Protein AF-A0A699XLA8-F1 (afdb_monomer_lite)

pLDDT: mean 84.87, std 8.55, range [56.0, 94.81]

Organism: Tanacetum cinerariifolium (NCBI:txid118510)

Sequence (84 aa):
MGLLDEPSSGTIEIDGRPVASYSDKELAGLRNHKIGFVFQSYHLINDLS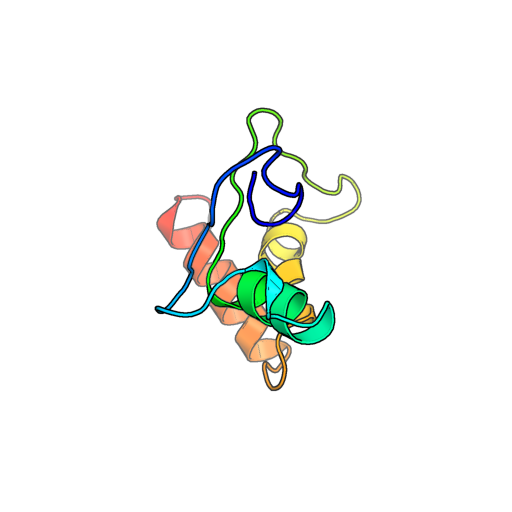VRDNVELPLLYRPGVSGGERRRRALAALDKVGLNT

InterPro domains:
  IPR003439 ABC transporter-like, ATP-binding domain [PF00005] (6-83)
  IPR027417 P-loop containing nucleoside triphosphate hydrolase [G3DSA:3.40.50.300] (1-84)
  IPR027417 P-loop containing nucleoside triphosphate hydrolase [SSF52540] (2-83)

Structure (mmCIF, N/CA/C/O backbone):
data_AF-A0A699XLA8-F1
#
_entry.id   AF-A0A699XLA8-F1
#
loop_
_atom_site.group_PDB
_atom_site.id
_atom_site.type_symbol
_atom_site.label_atom_id
_atom_site.label_alt_id
_atom_site.label_comp_id
_atom_site.label_asym_id
_atom_site.label_entity_id
_atom_site.label_seq_id
_atom_site.pdbx_PDB_ins_code
_atom_site.Cartn_x
_atom_site.Cartn_y
_atom_site.Cartn_z
_atom_site.occupancy
_atom_site.B_iso_or_equiv
_atom_site.auth_seq_id
_atom_site.auth_comp_id
_atom_site.auth_asym_id
_atom_site.auth_atom_id
_atom_site.pdbx_PDB_model_num
ATOM 1 N N . MET A 1 1 ? -10.788 8.420 5.981 1.00 57.62 1 MET A N 1
ATOM 2 C CA . MET A 1 1 ? -11.661 7.394 5.335 1.00 57.62 1 MET A CA 1
ATOM 3 C C . MET A 1 1 ? -10.833 6.434 4.481 1.00 57.62 1 MET A C 1
ATOM 5 O O . MET A 1 1 ? -10.189 6.858 3.534 1.00 57.62 1 MET A O 1
ATOM 9 N N . GLY A 1 2 ? -10.798 5.158 4.871 1.00 58.12 2 GLY A N 1
ATOM 10 C CA . GLY A 1 2 ? -9.789 4.163 4.465 1.00 58.12 2 GLY A CA 1
ATOM 11 C C . GLY A 1 2 ? -9.245 3.359 5.647 1.00 58.12 2 GLY A C 1
ATOM 12 O O . GLY A 1 2 ? -8.129 2.848 5.594 1.00 58.12 2 GLY A O 1
ATOM 13 N N . LEU A 1 3 ? -10.006 3.327 6.749 1.00 63.59 3 LEU A N 1
ATOM 14 C CA . LEU A 1 3 ? -9.538 2.874 8.065 1.00 63.59 3 LEU A CA 1
ATOM 15 C C . LEU A 1 3 ? -8.352 3.695 8.593 1.00 63.59 3 LEU A C 1
ATOM 17 O O . LEU A 1 3 ? -7.513 3.181 9.326 1.00 63.59 3 LEU A O 1
ATOM 21 N N . LEU A 1 4 ? -8.252 4.948 8.145 1.00 63.78 4 LEU A N 1
ATOM 22 C CA . LEU A 1 4 ? -7.290 5.933 8.644 1.00 63.78 4 LEU A CA 1
ATOM 23 C C . LEU A 1 4 ? -7.906 6.839 9.719 1.00 63.78 4 LEU A C 1
ATOM 25 O O . LEU A 1 4 ? -7.163 7.442 10.477 1.00 63.78 4 LEU A O 1
ATOM 29 N N . ASP A 1 5 ? -9.240 6.877 9.798 1.00 66.31 5 ASP A N 1
ATOM 30 C CA . ASP A 1 5 ? -10.003 7.595 10.820 1.00 66.31 5 ASP A CA 1
ATOM 31 C C . ASP A 1 5 ? -11.059 6.648 11.390 1.00 66.31 5 ASP A C 1
ATOM 33 O O . ASP A 1 5 ? -11.617 5.823 10.650 1.00 66.31 5 ASP A O 1
ATOM 37 N N . GL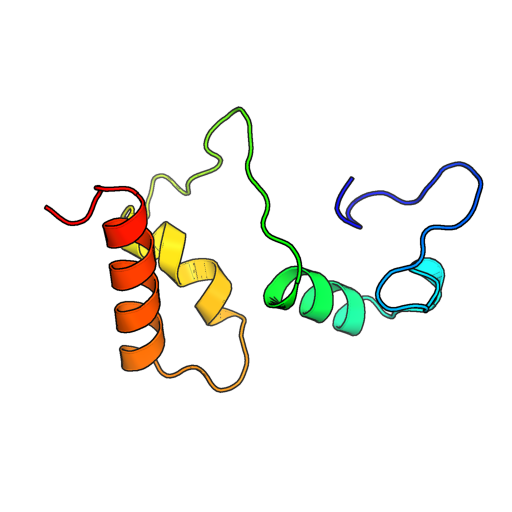U A 1 6 ? -11.348 6.788 12.680 1.00 67.75 6 GLU A N 1
ATOM 38 C CA . GLU A 1 6 ? -12.447 6.090 13.340 1.00 67.75 6 GLU A CA 1
ATOM 39 C C . GLU A 1 6 ? -13.774 6.829 13.106 1.00 67.75 6 GLU A C 1
ATOM 41 O O . GLU A 1 6 ? -13.805 8.064 13.073 1.00 67.75 6 GLU A O 1
ATOM 46 N N . PRO A 1 7 ? -14.891 6.104 12.920 1.00 71.94 7 PRO A N 1
ATOM 47 C CA . PRO A 1 7 ? -16.196 6.736 12.819 1.00 71.94 7 PRO A CA 1
ATOM 48 C C . PRO A 1 7 ? -16.552 7.418 14.146 1.00 71.94 7 PRO A C 1
ATOM 50 O O . PRO A 1 7 ? -16.418 6.827 15.214 1.00 71.94 7 PRO A O 1
ATOM 53 N N . SER A 1 8 ? -17.067 8.647 14.083 1.00 76.38 8 SER A N 1
ATOM 54 C CA . SER A 1 8 ? -17.561 9.361 15.268 1.00 76.38 8 SER A CA 1
ATOM 55 C C . SER A 1 8 ? -18.814 8.714 15.875 1.00 76.38 8 SER A C 1
ATOM 57 O O . SER A 1 8 ? -19.085 8.884 17.062 1.00 76.38 8 SER A O 1
ATOM 59 N N . SER A 1 9 ? -19.578 7.962 15.078 1.00 81.88 9 SER A N 1
ATOM 60 C CA . SER A 1 9 ? -20.673 7.098 15.521 1.00 81.88 9 SER A CA 1
ATOM 61 C C . SER A 1 9 ? -20.966 6.000 14.489 1.00 81.88 9 SER A C 1
ATOM 63 O O . SER A 1 9 ? -20.628 6.126 13.310 1.00 81.88 9 SER A O 1
ATOM 65 N N . GLY A 1 10 ? -21.605 4.913 14.933 1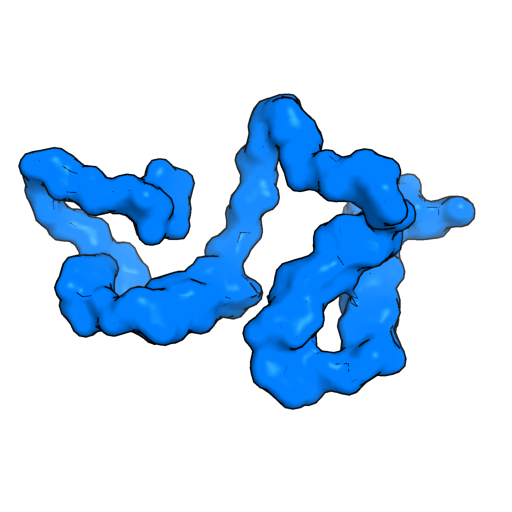.00 83.44 10 GLY A N 1
ATOM 66 C CA . GLY A 1 10 ? -21.953 3.766 14.089 1.00 83.44 10 GLY A CA 1
ATOM 67 C C . GLY A 1 10 ? -20.862 2.695 14.020 1.00 83.44 10 GLY A C 1
ATOM 68 O O . GLY A 1 10 ? -19.929 2.669 14.820 1.00 83.44 10 GLY A O 1
ATOM 69 N N . THR A 1 11 ? -21.003 1.762 13.080 1.00 82.50 11 THR A N 1
ATOM 70 C CA . THR A 1 11 ? -20.061 0.651 12.898 1.00 82.50 11 THR A CA 1
ATOM 71 C C . THR A 1 11 ? -19.747 0.485 11.421 1.00 82.50 11 THR A C 1
ATOM 73 O O . THR A 1 11 ? -20.635 0.549 10.575 1.00 82.50 11 THR A O 1
ATOM 76 N N . ILE A 1 12 ? -18.465 0.289 11.122 1.00 84.50 12 ILE A N 1
ATOM 77 C CA . ILE A 1 12 ? -17.985 -0.070 9.790 1.00 84.50 12 ILE A CA 1
ATOM 78 C C . ILE A 1 12 ? -17.563 -1.530 9.860 1.00 84.50 12 ILE A C 1
ATOM 80 O O . ILE A 1 12 ? -16.826 -1.916 10.769 1.00 84.50 12 ILE A O 1
ATOM 84 N N . GLU A 1 13 ? -18.009 -2.324 8.897 1.00 86.94 13 GLU A N 1
ATOM 85 C CA . GLU A 1 13 ? -17.621 -3.723 8.752 1.00 86.94 13 GLU A CA 1
ATOM 86 C C . GLU A 1 13 ? -16.885 -3.917 7.432 1.00 86.94 13 GLU A C 1
ATOM 88 O O . GLU A 1 13 ? -17.279 -3.374 6.398 1.00 86.94 13 GLU A O 1
ATOM 93 N N . ILE A 1 14 ? -15.805 -4.693 7.468 1.00 83.69 14 ILE A N 1
ATOM 94 C CA . ILE A 1 14 ? -15.096 -5.142 6.270 1.00 83.69 14 ILE A CA 1
ATOM 95 C C . ILE A 1 14 ? -14.997 -6.656 6.345 1.00 83.69 14 ILE A C 1
ATOM 97 O O . ILE A 1 14 ? -14.702 -7.204 7.402 1.00 83.69 14 ILE A O 1
ATOM 101 N N . ASP A 1 15 ? -15.302 -7.330 5.236 1.00 83.69 15 ASP A N 1
ATOM 102 C CA . ASP A 1 15 ? -15.357 -8.794 5.161 1.00 83.69 15 ASP A CA 1
ATOM 103 C C . ASP A 1 15 ? -16.233 -9.422 6.277 1.00 83.69 15 ASP A C 1
ATOM 105 O O . ASP A 1 15 ? -15.947 -10.507 6.777 1.00 83.69 15 ASP A O 1
ATOM 109 N N . GLY A 1 16 ? -17.308 -8.726 6.683 1.00 85.44 16 GLY A N 1
ATOM 110 C CA . GLY A 1 16 ? -18.258 -9.184 7.708 1.00 85.44 16 GLY A CA 1
ATOM 111 C C . GLY A 1 16 ? -17.757 -9.092 9.154 1.00 85.44 16 GLY A C 1
ATOM 112 O O . GLY A 1 16 ? -18.361 -9.683 10.046 1.00 85.44 16 GLY A O 1
ATOM 113 N N . ARG A 1 17 ? -16.647 -8.383 9.403 1.00 85.75 17 ARG A N 1
ATOM 114 C CA . ARG A 1 17 ? -16.088 -8.181 10.743 1.00 85.75 17 ARG A CA 1
ATOM 115 C C . ARG A 1 17 ? -15.988 -6.679 11.052 1.00 85.75 17 ARG A C 1
ATOM 117 O O . ARG A 1 17 ? -15.508 -5.917 10.205 1.00 85.75 17 ARG A O 1
ATOM 124 N N . PRO A 1 18 ? -16.407 -6.221 12.248 1.00 87.56 18 PRO A N 1
ATOM 125 C CA . PRO A 1 18 ? -16.287 -4.819 12.633 1.00 87.56 18 PRO A CA 1
ATOM 126 C C . PRO A 1 18 ? -14.837 -4.345 12.597 1.00 87.56 18 PRO A C 1
ATOM 128 O O . PRO A 1 18 ? -13.955 -4.983 13.177 1.00 87.56 18 PRO A O 1
ATOM 131 N N . VAL A 1 19 ? -14.599 -3.194 11.969 1.00 83.75 19 VAL A N 1
ATOM 132 C CA . VAL A 1 19 ? -13.267 -2.587 11.816 1.00 83.75 19 VAL A CA 1
ATOM 133 C C . VAL A 1 19 ? -12.588 -2.376 13.173 1.00 83.75 19 VAL A C 1
ATOM 135 O O . VAL A 1 19 ? -11.408 -2.676 13.318 1.00 83.75 19 VAL A O 1
ATOM 138 N N . ALA A 1 20 ? -13.354 -1.960 14.187 1.00 82.69 20 ALA A N 1
ATOM 139 C CA . ALA A 1 20 ? -12.880 -1.751 15.558 1.00 82.69 20 ALA A CA 1
ATOM 140 C C . ALA A 1 20 ? -12.369 -3.031 16.254 1.00 82.69 20 ALA A C 1
ATOM 142 O O . ALA A 1 20 ? -11.728 -2.954 17.295 1.00 82.69 20 ALA A O 1
ATOM 143 N N . SER A 1 21 ? -12.663 -4.215 15.706 1.00 85.44 21 SER A N 1
ATOM 144 C CA . SER A 1 21 ? -12.204 -5.498 16.255 1.00 85.44 21 SER A CA 1
ATOM 145 C C . SER A 1 21 ? -10.886 -5.996 15.652 1.00 85.44 21 SER A C 1
ATOM 147 O O . SER A 1 21 ? -10.404 -7.061 16.049 1.00 85.44 21 SER A O 1
ATOM 149 N N . TYR A 1 22 ? -10.332 -5.285 14.667 1.00 85.12 22 TYR A N 1
ATOM 150 C CA . TYR A 1 22 ? -9.040 -5.611 14.076 1.00 85.12 22 TYR A CA 1
ATOM 151 C C . TYR A 1 22 ? -7.914 -4.924 14.848 1.00 85.12 22 TYR A C 1
ATOM 153 O O . TYR A 1 22 ? -7.999 -3.751 15.192 1.00 85.12 22 TYR A O 1
ATOM 161 N N . SER A 1 23 ? -6.821 -5.646 15.062 1.00 86.69 23 SER A N 1
ATOM 162 C CA . SER A 1 23 ? -5.560 -5.065 15.524 1.00 86.69 23 SER A CA 1
ATOM 163 C C . SER A 1 23 ? -4.909 -4.198 14.441 1.00 86.69 23 SER A C 1
ATOM 165 O O . SER A 1 23 ? -5.125 -4.410 13.246 1.00 86.69 23 SER A O 1
ATOM 167 N N . ASP A 1 24 ? -4.004 -3.299 14.833 1.00 84.25 24 AS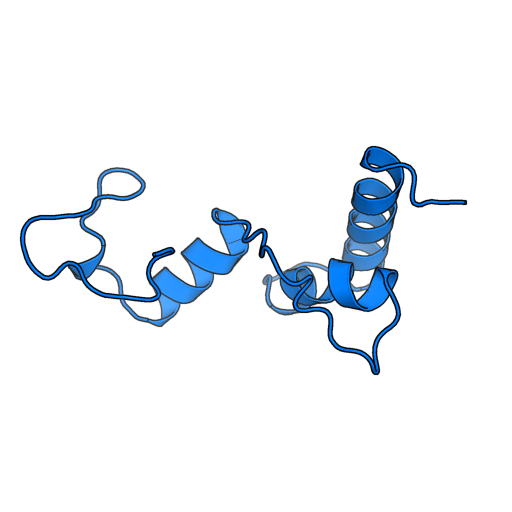P A N 1
ATOM 168 C CA . ASP A 1 24 ? -3.234 -2.462 13.897 1.00 84.25 24 ASP A CA 1
ATOM 169 C C . ASP A 1 24 ? -2.519 -3.272 12.808 1.00 84.25 24 ASP A C 1
ATOM 171 O O . ASP A 1 24 ? -2.439 -2.857 11.648 1.00 84.25 24 ASP A O 1
ATOM 175 N N . LYS A 1 25 ? -2.024 -4.462 13.167 1.00 86.88 25 LYS A N 1
ATOM 176 C CA . LYS A 1 25 ? -1.367 -5.383 12.235 1.00 86.88 25 LYS A CA 1
ATOM 177 C C . LYS A 1 25 ? -2.350 -5.950 11.212 1.00 86.88 25 LYS A C 1
ATOM 179 O O . LYS A 1 25 ? -2.016 -6.035 10.030 1.00 86.88 25 LYS A O 1
ATOM 184 N N . GLU A 1 26 ? -3.549 -6.333 11.645 1.00 86.88 26 GLU A N 1
ATOM 185 C CA . GLU A 1 26 ? -4.592 -6.805 10.733 1.00 86.88 26 GLU A CA 1
ATOM 186 C C . GLU A 1 26 ? -5.099 -5.667 9.838 1.00 86.88 26 GLU A C 1
ATOM 188 O O . GLU A 1 26 ? -5.247 -5.872 8.634 1.00 86.88 26 GLU A O 1
ATOM 193 N N . LEU A 1 27 ? -5.270 -4.454 10.379 1.00 86.31 27 LEU A N 1
ATOM 194 C CA . LEU A 1 27 ? -5.636 -3.265 9.603 1.00 86.31 27 LEU A CA 1
ATOM 195 C C . LEU A 1 27 ? -4.575 -2.927 8.550 1.00 86.31 27 LEU A C 1
ATOM 197 O O . LEU A 1 27 ? -4.914 -2.632 7.404 1.00 86.31 27 LEU A O 1
ATOM 201 N N . ALA A 1 28 ? -3.287 -3.007 8.895 1.00 84.94 28 ALA A N 1
ATOM 202 C CA . ALA A 1 28 ? -2.197 -2.806 7.942 1.00 84.94 28 ALA A CA 1
ATOM 203 C C . ALA A 1 28 ? -2.221 -3.848 6.813 1.00 84.94 28 ALA A C 1
ATOM 205 O O . ALA A 1 28 ? -2.070 -3.488 5.643 1.00 84.94 28 ALA A O 1
ATOM 206 N N . GLY A 1 29 ? -2.471 -5.118 7.144 1.00 86.44 29 GLY A N 1
ATOM 207 C CA . GLY A 1 29 ? -2.659 -6.177 6.153 1.00 86.44 29 GLY A CA 1
ATOM 208 C C . GLY A 1 29 ? -3.863 -5.909 5.250 1.00 86.44 29 GLY A C 1
ATOM 209 O O . GLY A 1 29 ? -3.750 -5.975 4.028 1.00 86.44 29 GLY A O 1
ATOM 210 N N . LEU A 1 30 ? -5.002 -5.535 5.830 1.00 86.81 30 LEU A N 1
ATOM 211 C CA . LEU A 1 30 ? -6.217 -5.218 5.086 1.00 86.81 30 LEU A CA 1
ATOM 212 C C . LEU A 1 30 ? -5.989 -4.057 4.109 1.00 86.81 30 LEU A C 1
ATOM 214 O O . LEU A 1 30 ? -6.313 -4.179 2.927 1.00 86.81 30 LEU A O 1
ATOM 218 N N . ARG A 1 31 ? -5.334 -2.980 4.564 1.00 85.62 31 ARG A N 1
ATOM 219 C CA . ARG A 1 31 ? -4.930 -1.858 3.705 1.00 85.62 31 ARG A CA 1
ATOM 220 C C . ARG A 1 31 ? -4.020 -2.316 2.568 1.00 85.62 31 ARG A C 1
ATOM 222 O O . ARG A 1 31 ? -4.261 -1.954 1.428 1.00 85.62 31 ARG A O 1
ATOM 229 N N . ASN A 1 32 ? -3.021 -3.153 2.843 1.00 85.44 32 ASN A N 1
ATOM 230 C CA . ASN A 1 32 ? -2.092 -3.629 1.815 1.00 85.44 32 ASN A CA 1
ATOM 231 C C . ASN A 1 32 ? -2.744 -4.568 0.780 1.00 85.44 32 ASN A C 1
ATOM 233 O O . ASN A 1 32 ? -2.353 -4.587 -0.388 1.00 85.44 32 ASN A O 1
ATOM 237 N N . HIS A 1 33 ? -3.718 -5.375 1.203 1.00 84.69 33 HIS A N 1
ATOM 238 C CA . HIS A 1 33 ? -4.269 -6.452 0.383 1.00 84.69 33 HIS A CA 1
ATOM 239 C C . HIS A 1 33 ? -5.591 -6.120 -0.308 1.00 84.69 33 HIS A C 1
ATOM 241 O O . HIS A 1 33 ? -5.878 -6.724 -1.346 1.00 84.69 33 HIS A O 1
ATOM 247 N N . LYS A 1 34 ? -6.406 -5.232 0.269 1.00 83.88 34 LYS A N 1
ATOM 248 C CA . LYS A 1 34 ? -7.802 -5.020 -0.140 1.00 83.88 34 LYS A CA 1
ATOM 249 C C . LYS A 1 34 ? -8.135 -3.576 -0.497 1.00 83.88 34 LYS A C 1
ATOM 251 O O . LYS A 1 34 ? -9.139 -3.359 -1.165 1.00 83.88 34 LYS A O 1
ATOM 256 N N . ILE A 1 35 ? -7.325 -2.605 -0.076 1.00 84.69 35 ILE A N 1
ATOM 257 C CA . ILE A 1 35 ? -7.645 -1.184 -0.238 1.00 84.69 35 ILE A CA 1
ATOM 258 C C . ILE A 1 35 ? -6.594 -0.513 -1.124 1.00 84.69 35 ILE A C 1
ATOM 260 O O . ILE A 1 35 ? -5.407 -0.519 -0.819 1.00 84.69 35 ILE A O 1
ATOM 264 N N . GLY A 1 36 ? -7.043 0.089 -2.224 1.00 83.81 36 GLY A N 1
ATOM 265 C CA . GLY A 1 36 ? -6.232 0.976 -3.055 1.00 83.81 36 GLY A CA 1
ATOM 266 C C . GLY A 1 36 ? -6.669 2.420 -2.845 1.00 83.81 36 GLY A C 1
ATOM 267 O O . GLY A 1 36 ? -7.849 2.727 -3.003 1.00 83.81 36 GLY A O 1
ATOM 268 N N . PHE A 1 37 ? -5.735 3.299 -2.490 1.00 83.62 37 PHE A N 1
ATOM 269 C CA . PHE A 1 37 ? -6.005 4.727 -2.346 1.00 83.62 37 PHE A CA 1
ATOM 270 C C . PHE A 1 37 ? -5.663 5.469 -3.633 1.00 83.62 37 PHE A C 1
ATOM 272 O O . PHE A 1 37 ? -4.566 5.315 -4.166 1.00 83.62 37 PHE A O 1
ATOM 279 N N . VAL A 1 38 ? -6.589 6.305 -4.097 1.00 84.00 38 VAL A N 1
ATOM 280 C CA . VAL A 1 38 ? -6.360 7.270 -5.176 1.00 84.00 38 VAL A CA 1
ATOM 281 C C . VAL A 1 38 ? -6.610 8.656 -4.597 1.00 84.00 38 VAL A C 1
ATOM 283 O O . VAL A 1 38 ? -7.679 8.916 -4.046 1.00 84.00 38 VAL A O 1
ATOM 286 N N . PHE A 1 39 ? -5.608 9.526 -4.679 1.00 81.50 39 PHE A N 1
ATOM 287 C CA . PHE A 1 39 ? -5.633 10.863 -4.089 1.00 81.50 39 PHE A CA 1
ATOM 288 C C . PHE A 1 39 ? -5.820 11.931 -5.172 1.00 81.50 39 PHE A C 1
ATOM 290 O O . PHE A 1 39 ? -5.388 11.744 -6.307 1.00 81.50 39 PHE A O 1
ATOM 297 N N . GLN A 1 40 ? -6.449 13.058 -4.819 1.00 77.06 40 GLN A N 1
ATOM 298 C CA . GLN A 1 40 ? -6.633 14.192 -5.738 1.00 77.06 40 GLN A CA 1
ATOM 299 C C . GLN A 1 40 ? -5.297 14.848 -6.117 1.00 77.06 40 GLN A C 1
ATOM 301 O O . GLN A 1 40 ? -5.064 15.153 -7.282 1.00 77.06 40 GLN A O 1
ATOM 306 N N . SER A 1 41 ? -4.408 15.017 -5.136 1.00 80.31 41 SER A N 1
ATOM 307 C CA . SER A 1 41 ? -2.996 15.330 -5.358 1.00 80.31 41 SER A CA 1
ATOM 308 C C . SER A 1 41 ? -2.234 14.014 -5.392 1.00 80.31 41 SER A C 1
ATOM 310 O O . SER A 1 41 ? -2.369 13.225 -4.465 1.00 80.31 41 SER A O 1
ATOM 312 N N . TYR A 1 42 ? -1.432 13.772 -6.429 1.00 74.19 42 TYR A N 1
ATOM 313 C CA . TYR A 1 42 ? -0.924 12.440 -6.794 1.00 74.19 42 TYR A CA 1
ATOM 314 C C . TYR A 1 42 ? -0.106 11.687 -5.720 1.00 74.19 42 TYR A C 1
ATOM 316 O O . TYR A 1 42 ? 0.208 10.525 -5.944 1.00 74.19 42 TYR A O 1
ATOM 324 N N . HIS A 1 43 ? 0.218 12.304 -4.571 1.00 81.62 43 HIS A N 1
ATOM 325 C CA . HIS A 1 43 ? 0.890 11.707 -3.398 1.00 81.62 43 HIS A CA 1
ATOM 326 C C . HIS A 1 43 ? 2.061 10.766 -3.754 1.00 81.62 43 HIS A C 1
ATOM 328 O O . HIS A 1 43 ? 2.330 9.790 -3.055 1.00 81.62 43 HIS A O 1
ATOM 334 N N . LEU A 1 44 ? 2.763 11.070 -4.850 1.00 87.75 44 LEU A N 1
ATOM 335 C CA . LEU A 1 44 ? 3.948 10.343 -5.278 1.00 87.75 44 LEU A CA 1
ATOM 336 C C . LEU A 1 44 ? 5.145 10.808 -4.452 1.00 87.75 44 LEU A C 1
ATOM 338 O O . LEU A 1 44 ? 5.263 11.984 -4.103 1.00 87.75 44 LEU A O 1
ATOM 342 N N . ILE A 1 45 ? 6.055 9.884 -4.173 1.00 88.56 45 ILE A N 1
ATOM 343 C CA . ILE A 1 45 ? 7.354 10.206 -3.594 1.00 88.56 45 ILE A CA 1
ATOM 344 C C . ILE A 1 45 ? 8.234 10.706 -4.739 1.00 88.56 45 ILE A C 1
ATOM 346 O O . ILE A 1 45 ? 8.562 9.941 -5.647 1.00 88.56 45 ILE A O 1
ATOM 350 N N . ASN A 1 46 ? 8.589 11.991 -4.695 1.00 88.06 46 ASN A N 1
ATOM 351 C CA . ASN A 1 46 ? 9.308 12.679 -5.773 1.00 88.06 46 ASN A CA 1
ATOM 352 C C . ASN A 1 46 ? 10.696 12.086 -6.059 1.00 88.06 46 ASN A C 1
ATOM 354 O O . ASN A 1 46 ? 11.149 12.121 -7.198 1.00 88.06 46 ASN A O 1
ATOM 358 N N . ASP A 1 47 ? 11.351 11.517 -5.044 1.00 91.62 47 ASP A N 1
ATOM 359 C CA . ASP A 1 47 ? 12.675 10.893 -5.178 1.00 91.62 47 ASP A CA 1
ATOM 360 C C . ASP A 1 47 ? 12.626 9.494 -5.819 1.00 91.62 47 ASP A C 1
ATOM 362 O O . ASP A 1 47 ? 13.664 8.878 -6.065 1.00 91.62 47 ASP A O 1
ATOM 366 N N . LEU A 1 48 ? 11.426 8.966 -6.078 1.00 90.44 48 LEU A N 1
ATOM 367 C CA . LEU A 1 48 ? 11.216 7.644 -6.654 1.00 90.44 48 LEU A CA 1
ATOM 368 C C . LEU A 1 48 ? 10.720 7.742 -8.095 1.00 90.44 48 LEU A C 1
ATOM 370 O O . LEU A 1 48 ? 9.901 8.590 -8.448 1.00 90.44 48 LEU A O 1
ATOM 374 N N . SER A 1 49 ? 11.151 6.795 -8.931 1.00 91.00 49 SER A N 1
ATOM 375 C CA . SER A 1 49 ? 10.574 6.652 -10.267 1.00 91.00 49 SER A CA 1
ATOM 376 C C . SER A 1 49 ? 9.086 6.280 -10.188 1.00 91.00 49 SER A C 1
ATOM 378 O O . SER A 1 49 ? 8.602 5.767 -9.174 1.00 91.00 49 SER A O 1
ATOM 380 N N . VAL A 1 50 ? 8.342 6.486 -11.280 1.00 90.00 50 VAL A N 1
ATOM 381 C CA . VAL A 1 50 ? 6.928 6.074 -11.372 1.00 90.00 50 VAL A CA 1
ATOM 382 C C . VAL A 1 50 ? 6.779 4.572 -11.096 1.00 90.00 50 VAL A C 1
ATOM 384 O O . VAL A 1 50 ? 5.894 4.160 -10.350 1.00 90.00 50 VAL A O 1
ATOM 387 N N . ARG A 1 51 ? 7.695 3.749 -11.625 1.00 91.25 51 ARG A N 1
ATOM 388 C CA . ARG A 1 51 ? 7.737 2.307 -11.347 1.00 91.25 51 ARG A CA 1
ATOM 389 C C . ARG A 1 51 ? 7.909 2.029 -9.859 1.00 91.25 51 ARG A C 1
ATOM 391 O O . ARG A 1 51 ? 7.181 1.201 -9.326 1.00 91.25 51 ARG A O 1
ATOM 398 N N . ASP A 1 52 ? 8.856 2.694 -9.206 1.00 90.81 52 ASP A N 1
ATOM 399 C CA . ASP A 1 52 ? 9.162 2.430 -7.797 1.00 90.81 52 ASP A CA 1
ATOM 400 C C . ASP A 1 52 ? 8.010 2.880 -6.887 1.00 90.81 52 ASP A C 1
ATOM 402 O O . ASP A 1 52 ? 7.671 2.166 -5.946 1.00 90.81 52 ASP A O 1
ATOM 406 N N . ASN A 1 53 ? 7.326 3.981 -7.224 1.00 91.81 53 ASN A N 1
ATOM 407 C CA . ASN A 1 53 ? 6.079 4.391 -6.567 1.00 91.81 53 ASN A CA 1
ATOM 408 C C . ASN A 1 53 ? 4.983 3.313 -6.679 1.00 91.81 53 ASN A C 1
ATOM 410 O O . ASN A 1 53 ? 4.293 3.029 -5.701 1.00 91.81 53 ASN A O 1
ATOM 414 N N . VAL A 1 54 ? 4.840 2.678 -7.848 1.00 91.56 54 VAL A N 1
ATOM 415 C CA . VAL A 1 54 ? 3.866 1.591 -8.069 1.00 91.56 54 VAL A CA 1
ATOM 416 C C . VAL A 1 54 ? 4.308 0.272 -7.420 1.00 91.56 54 VAL A C 1
ATOM 418 O O . VAL A 1 54 ? 3.467 -0.529 -7.009 1.00 91.56 54 VAL A O 1
ATOM 421 N N . GLU A 1 55 ? 5.614 0.026 -7.292 1.00 91.94 55 GLU A N 1
ATOM 422 C CA . GLU A 1 55 ? 6.158 -1.172 -6.645 1.00 91.94 55 GLU A CA 1
ATOM 423 C C . GLU A 1 55 ? 6.068 -1.104 -5.114 1.00 91.94 55 GLU A C 1
ATOM 425 O O . GLU A 1 55 ? 5.896 -2.135 -4.458 1.00 91.94 55 GLU A O 1
ATOM 430 N N . LEU A 1 56 ? 6.152 0.099 -4.539 1.00 90.50 56 LEU A N 1
ATOM 431 C CA . LEU A 1 56 ? 6.287 0.324 -3.100 1.00 90.50 56 LEU A CA 1
ATOM 432 C C . LEU A 1 56 ? 5.239 -0.411 -2.240 1.00 90.50 56 LEU A C 1
ATOM 434 O O . LEU A 1 56 ? 5.635 -1.058 -1.267 1.00 90.50 56 LEU A O 1
ATOM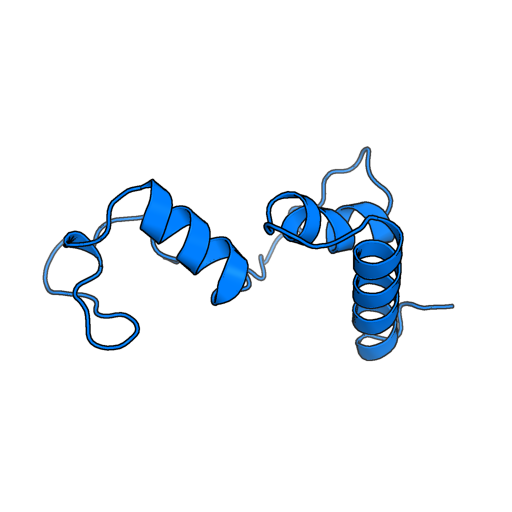 438 N N . PRO A 1 57 ? 3.933 -0.436 -2.581 1.00 87.62 57 PRO A N 1
ATOM 439 C CA . PRO A 1 57 ? 2.951 -1.188 -1.799 1.00 87.62 57 PRO A CA 1
ATOM 440 C C . PRO A 1 57 ? 3.235 -2.697 -1.767 1.00 87.62 57 PRO A C 1
ATOM 442 O O . PRO A 1 57 ? 2.941 -3.366 -0.776 1.00 87.62 57 PRO A O 1
ATOM 445 N N . LEU A 1 58 ? 3.834 -3.253 -2.825 1.00 88.69 58 LEU A N 1
ATOM 446 C CA . LEU A 1 58 ? 4.170 -4.675 -2.904 1.00 88.69 58 LEU A CA 1
ATOM 447 C C . LEU A 1 58 ? 5.387 -5.040 -2.049 1.00 88.69 58 LEU A C 1
ATOM 449 O O . LEU A 1 58 ? 5.546 -6.214 -1.720 1.00 88.69 58 LEU A O 1
ATOM 453 N N . LEU A 1 59 ? 6.231 -4.072 -1.674 1.00 86.25 59 LEU A N 1
ATOM 454 C CA . LEU A 1 59 ? 7.364 -4.299 -0.772 1.00 86.25 59 LEU A CA 1
ATOM 455 C C . LEU A 1 59 ? 6.894 -4.738 0.619 1.00 86.25 59 LEU A C 1
ATOM 457 O O . LEU A 1 59 ? 7.492 -5.619 1.231 1.00 86.25 59 LEU A O 1
ATOM 461 N N . TYR A 1 60 ? 5.787 -4.163 1.086 1.00 83.31 60 TYR A N 1
ATOM 462 C CA . TYR A 1 60 ? 5.177 -4.495 2.374 1.00 83.31 60 TYR A CA 1
ATOM 463 C C . TYR A 1 60 ? 4.344 -5.781 2.336 1.00 83.31 60 TYR A C 1
ATOM 465 O O . TYR A 1 60 ? 3.817 -6.204 3.365 1.00 83.31 60 TYR A O 1
ATOM 473 N N . ARG A 1 61 ? 4.217 -6.417 1.163 1.00 84.81 61 ARG A N 1
ATOM 474 C CA . ARG A 1 61 ? 3.425 -7.629 0.985 1.00 84.81 61 ARG A CA 1
ATOM 475 C C . ARG A 1 61 ? 4.291 -8.869 1.242 1.00 84.81 61 ARG A C 1
ATOM 477 O O . ARG A 1 61 ? 5.254 -9.098 0.503 1.00 84.81 61 ARG A O 1
ATOM 484 N N . PRO A 1 62 ? 3.957 -9.713 2.236 1.00 81.19 62 PRO A N 1
ATOM 485 C CA . PRO A 1 62 ? 4.737 -10.912 2.523 1.00 81.19 62 PRO A CA 1
ATOM 486 C C . PRO A 1 62 ? 4.812 -11.851 1.311 1.00 81.19 62 PRO A C 1
ATOM 488 O O . PRO A 1 62 ? 3.813 -12.080 0.628 1.00 81.19 62 PRO A O 1
ATOM 491 N N . GLY A 1 63 ? 5.997 -12.411 1.055 1.00 83.94 63 GLY A N 1
ATOM 492 C CA . GLY A 1 63 ? 6.189 -13.471 0.058 1.00 83.94 63 GLY A CA 1
ATOM 493 C C . GLY A 1 63 ? 6.259 -13.023 -1.407 1.00 83.94 63 GLY A C 1
ATOM 494 O O . GLY A 1 63 ? 6.270 -13.878 -2.289 1.00 83.94 63 GLY A O 1
ATOM 495 N N . VAL A 1 64 ? 6.327 -11.719 -1.705 1.00 88.19 64 VAL A N 1
ATOM 496 C CA . VAL A 1 64 ? 6.484 -11.231 -3.088 1.00 88.19 64 VAL A CA 1
ATOM 497 C C . VAL A 1 64 ? 7.959 -10.945 -3.386 1.00 88.19 64 VAL A C 1
ATOM 499 O O . VAL A 1 64 ? 8.544 -10.009 -2.838 1.00 88.19 64 VAL A O 1
ATOM 502 N N . SER A 1 65 ? 8.573 -11.748 -4.262 1.00 92.56 65 SER A N 1
ATOM 503 C CA . SER A 1 65 ? 9.974 -11.571 -4.674 1.00 92.56 65 SER A CA 1
ATOM 504 C C . SER A 1 65 ? 10.177 -10.279 -5.474 1.00 92.56 65 SER A C 1
ATOM 506 O O . SER A 1 65 ? 9.243 -9.776 -6.095 1.00 92.56 65 SER A O 1
ATOM 508 N N . GLY A 1 66 ? 11.407 -9.754 -5.517 1.00 90.75 66 GLY A N 1
ATOM 509 C CA . GLY A 1 66 ? 11.708 -8.532 -6.279 1.00 90.75 66 GLY A CA 1
ATOM 510 C C . GLY A 1 66 ? 11.353 -8.636 -7.765 1.00 90.75 66 GLY A C 1
ATOM 511 O O . GLY A 1 66 ? 10.761 -7.718 -8.326 1.00 90.75 66 GLY A O 1
ATOM 512 N N . GLY A 1 67 ? 11.619 -9.789 -8.388 1.00 93.31 67 GLY A N 1
ATOM 513 C CA . GLY A 1 67 ? 11.219 -10.034 -9.776 1.00 93.31 67 GLY A CA 1
ATOM 514 C C . GLY A 1 67 ? 9.701 -10.003 -9.968 1.00 93.31 67 GLY A C 1
ATOM 515 O O . GLY A 1 67 ? 9.207 -9.407 -10.924 1.00 93.31 67 GLY A O 1
ATOM 516 N N . GLU A 1 68 ? 8.950 -10.583 -9.029 1.00 93.81 68 GLU A N 1
ATOM 517 C CA . GLU A 1 68 ? 7.488 -10.599 -9.092 1.00 93.81 68 GLU A CA 1
ATOM 518 C C . GLU A 1 68 ? 6.879 -9.214 -8.864 1.00 93.81 68 GLU A C 1
ATOM 520 O O . GLU A 1 68 ? 5.921 -8.838 -9.543 1.00 93.81 68 GLU A O 1
ATOM 525 N N . ARG A 1 69 ? 7.446 -8.433 -7.939 1.00 94.06 69 ARG A N 1
ATOM 526 C CA . ARG A 1 69 ? 7.012 -7.056 -7.695 1.00 94.06 69 ARG A CA 1
ATOM 527 C C . ARG A 1 69 ? 7.187 -6.196 -8.939 1.00 94.06 69 ARG A C 1
ATOM 529 O O . ARG A 1 69 ? 6.217 -5.590 -9.391 1.00 94.06 69 ARG A O 1
ATOM 536 N N . ARG A 1 70 ? 8.373 -6.245 -9.555 1.00 92.56 70 ARG A N 1
ATOM 537 C CA . ARG A 1 70 ? 8.655 -5.551 -10.816 1.00 92.56 70 ARG A CA 1
ATOM 538 C C . ARG A 1 70 ? 7.672 -5.956 -11.914 1.00 92.56 70 ARG A C 1
ATOM 540 O O . ARG A 1 70 ? 7.125 -5.090 -12.591 1.00 92.56 70 ARG A O 1
ATOM 547 N N . ARG A 1 71 ? 7.413 -7.260 -12.077 1.00 94.50 71 ARG A N 1
ATOM 548 C CA . ARG A 1 71 ? 6.460 -7.775 -13.075 1.00 94.50 71 ARG A CA 1
ATOM 549 C C . ARG A 1 71 ? 5.057 -7.198 -12.871 1.00 94.50 71 ARG A C 1
ATOM 551 O O . ARG A 1 71 ? 4.433 -6.753 -13.830 1.00 94.50 71 ARG A O 1
ATOM 558 N N . ARG A 1 72 ? 4.566 -7.184 -11.629 1.00 93.88 72 ARG A N 1
ATOM 559 C CA . ARG A 1 72 ? 3.238 -6.649 -11.291 1.00 93.88 72 ARG A CA 1
ATOM 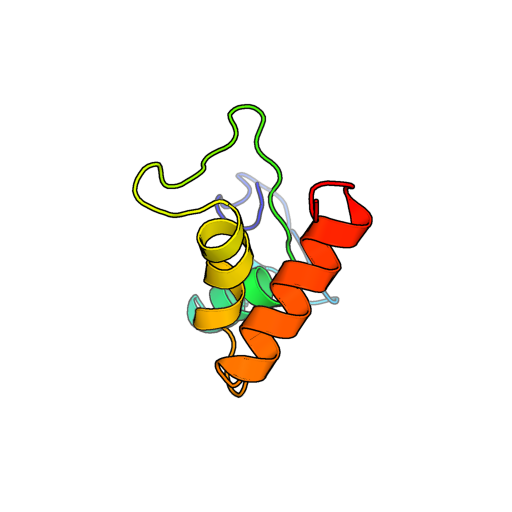560 C C . ARG A 1 72 ? 3.152 -5.136 -11.459 1.00 93.88 72 ARG A C 1
ATOM 562 O O . ARG A 1 72 ? 2.132 -4.663 -11.948 1.00 93.88 72 ARG A O 1
ATOM 569 N N . ALA A 1 73 ? 4.198 -4.400 -11.086 1.00 93.12 73 ALA A N 1
ATOM 570 C CA . ALA A 1 73 ? 4.245 -2.950 -11.249 1.00 93.12 73 ALA A CA 1
ATOM 571 C C . ALA A 1 73 ? 4.183 -2.553 -12.731 1.00 93.12 73 ALA A C 1
ATOM 573 O O . ALA A 1 73 ? 3.358 -1.726 -13.110 1.00 93.12 73 ALA A O 1
ATOM 574 N N . LEU A 1 74 ? 4.975 -3.211 -13.584 1.00 93.94 74 LEU A N 1
ATOM 575 C CA . LEU A 1 74 ? 4.938 -2.988 -15.033 1.00 93.94 74 LEU A CA 1
ATOM 576 C C . LEU A 1 74 ? 3.568 -3.328 -15.630 1.00 93.94 74 LEU A C 1
ATOM 578 O O . LEU A 1 74 ? 3.019 -2.532 -16.381 1.00 93.94 74 LEU A O 1
ATOM 582 N N . ALA A 1 75 ? 2.970 -4.454 -15.235 1.00 94.81 75 ALA A N 1
ATOM 583 C CA . ALA A 1 75 ? 1.628 -4.817 -15.688 1.00 94.81 75 ALA A CA 1
ATOM 584 C C . ALA A 1 75 ? 0.547 -3.813 -15.239 1.00 94.81 75 ALA A C 1
ATOM 586 O O . ALA A 1 75 ? -0.454 -3.638 -15.929 1.00 94.81 75 ALA A O 1
ATOM 587 N N . ALA A 1 76 ? 0.711 -3.163 -14.083 1.00 92.75 76 ALA A N 1
ATOM 588 C CA . ALA A 1 76 ? -0.202 -2.115 -13.632 1.00 92.75 76 ALA A CA 1
ATOM 589 C C . ALA A 1 76 ? -0.036 -0.824 -14.447 1.00 92.75 76 ALA A C 1
ATOM 591 O O . ALA A 1 76 ? -1.039 -0.232 -14.832 1.00 92.75 76 ALA A O 1
ATOM 592 N N . LEU A 1 77 ? 1.206 -0.429 -14.749 1.00 93.25 77 LEU A N 1
ATOM 593 C CA . LEU A 1 77 ? 1.507 0.719 -15.612 1.00 93.25 77 LEU A CA 1
ATOM 594 C C . LEU A 1 77 ? 0.986 0.522 -17.037 1.00 93.25 77 LEU A C 1
ATOM 596 O O . LEU A 1 77 ? 0.439 1.450 -17.627 1.00 93.25 77 LEU A O 1
ATOM 600 N N . ASP A 1 78 ? 1.093 -0.696 -17.559 1.00 94.31 78 ASP A N 1
ATOM 601 C CA . ASP A 1 78 ? 0.594 -1.062 -18.883 1.00 94.31 78 ASP A CA 1
ATOM 602 C C . ASP A 1 78 ? -0.924 -0.867 -18.999 1.00 94.31 78 ASP A C 1
ATOM 604 O O . ASP A 1 78 ? -1.412 -0.232 -19.931 1.00 94.31 78 ASP A O 1
ATOM 608 N N . LYS A 1 79 ? -1.677 -1.290 -17.975 1.00 93.19 79 LYS A N 1
ATOM 609 C CA . LYS A 1 79 ? -3.140 -1.117 -17.914 1.00 93.19 79 LYS A CA 1
ATOM 610 C C . LYS A 1 79 ? -3.602 0.338 -17.958 1.00 93.19 79 LYS A C 1
ATOM 612 O O . LYS A 1 79 ? -4.755 0.584 -18.299 1.00 93.19 79 LYS A O 1
ATOM 617 N N . VAL A 1 80 ? -2.740 1.279 -17.578 1.00 92.19 80 VAL A N 1
ATOM 618 C CA . VAL A 1 80 ? -3.036 2.718 -17.588 1.00 92.19 80 VAL A CA 1
ATOM 619 C C . VAL A 1 80 ? -2.295 3.464 -18.702 1.00 92.19 80 VAL A C 1
ATOM 621 O O . VAL A 1 80 ? -2.320 4.690 -18.727 1.00 92.19 80 VAL A O 1
ATOM 624 N N . GLY A 1 81 ? -1.652 2.745 -19.631 1.00 91.00 81 GLY A N 1
ATOM 625 C CA . GLY A 1 81 ? -0.981 3.331 -20.793 1.00 91.00 81 GLY A CA 1
ATOM 626 C C . GLY A 1 81 ? 0.333 4.053 -20.479 1.00 91.00 81 GLY A C 1
ATOM 627 O O . GLY A 1 81 ? 0.750 4.908 -21.252 1.00 91.00 81 GLY A O 1
ATOM 628 N N . LEU A 1 82 ? 0.980 3.731 -19.354 1.00 88.00 82 LEU A N 1
ATOM 629 C CA . LEU A 1 82 ? 2.231 4.355 -18.893 1.00 88.00 82 LEU A CA 1
ATOM 630 C C . LEU A 1 82 ? 3.466 3.459 -19.089 1.00 88.00 82 LEU A C 1
ATOM 632 O O . LEU A 1 82 ? 4.531 3.735 -18.540 1.00 88.00 82 LEU A O 1
ATOM 636 N N . ASN A 1 83 ? 3.319 2.363 -19.832 1.00 74.12 83 ASN A N 1
ATOM 637 C CA . ASN A 1 83 ? 4.393 1.437 -20.179 1.00 74.12 83 ASN A CA 1
ATOM 638 C C . ASN A 1 83 ? 4.824 1.697 -21.632 1.00 74.12 83 ASN A C 1
ATOM 640 O O . ASN A 1 83 ? 4.458 0.958 -22.543 1.00 74.12 83 ASN A O 1
ATOM 644 N N . THR A 1 84 ? 5.540 2.800 -21.840 1.00 56.00 84 THR A N 1
ATOM 645 C CA . THR A 1 84 ? 6.152 3.201 -23.120 1.00 56.00 84 THR A CA 1
ATOM 646 C C . THR A 1 84 ? 7.631 3.454 -22.933 1.00 56.00 84 THR A C 1
ATOM 648 O O . THR A 1 84 ? 7.962 4.135 -21.934 1.00 56.00 84 THR A O 1
#

Foldseek 3Di:
DLLPDDDPDDFDDDPNHTSVPDDPVVSLVCCLPPDDDCDPPRPADPVDDQLCSQLVSVVPPPPQDPVNSSVVSLVVCVVVVNND

Radius of gyration: 15.43 Å; chains: 1; bounding box: 35×29×39 Å

Secondary structure (DSSP, 8-state):
--SSS--SSS--EETTEEGGGS-HHHHHHHHHHH-----SS----TTS-HHHHHHHHHHTSTT--HHHHHHHHHHHHHHTT---